Protein AF-A0A4U6CCU9-F1 (afdb_monomer_lite)

Secondary structure (DSSP, 8-state):
------HHHHHHHHHHHHHHH--S-EEEEEEEEPPPPTTS-TTS-----EEEEEEEEEEEEEEPPGGG--SSSS-TT-EEEEEEEEEEEEEETTEEEEEEEEE----TT-EEEETTEEEEEEEE--BSSSSS-SEEEEEEE-

Radius of gyration: 17.78 Å; chains: 1; bounding box: 52×46×43 Å

Foldseek 3Di:
DDPPDDLVVLLVVLQVVLQVPADAWKKKKAKDFDDDDPPDDPVDDDPGDIKIWIKTWSKDKDFDDPVVDPPPLDHRRWMKIKTGQKIWTQDIPNHGDDTDIDGDDPDQRMFMDGNNRTKDFSDWPFPPPDDDGSMTMTTIGD

pLDDT: mean 84.35, std 8.0, range [44.22, 91.88]

Structure (mmCIF, N/CA/C/O backbone):
data_AF-A0A4U6CCU9-F1
#
_entry.id   AF-A0A4U6CCU9-F1
#
loop_
_atom_site.group_PDB
_atom_site.id
_atom_site.type_symbol
_atom_site.label_atom_id
_atom_site.label_alt_id
_atom_site.label_comp_id
_atom_site.label_asym_id
_atom_site.label_entity_id
_atom_site.label_seq_id
_atom_site.pdbx_PDB_ins_code
_atom_site.Cartn_x
_atom_site.Cartn_y
_atom_site.Cartn_z
_atom_site.occupancy
_atom_site.B_iso_or_equiv
_atom_site.auth_seq_id
_atom_site.auth_comp_id
_atom_site.auth_asym_id
_atom_site.auth_atom_id
_atom_site.pdbx_PDB_model_num
ATOM 1 N N . MET A 1 1 ? -15.761 -32.676 2.530 1.00 44.22 1 MET A N 1
ATOM 2 C CA . MET A 1 1 ? -15.408 -31.578 1.607 1.00 44.22 1 MET A CA 1
ATOM 3 C C . MET A 1 1 ? -14.855 -30.479 2.495 1.00 44.22 1 MET A C 1
ATOM 5 O O . MET A 1 1 ? -15.595 -29.998 3.335 1.00 44.22 1 MET A O 1
ATOM 9 N N . SER A 1 2 ? -13.541 -30.257 2.498 1.00 49.91 2 SER A N 1
ATOM 10 C CA . SER A 1 2 ? -12.922 -29.291 3.416 1.00 49.91 2 SER A CA 1
ATOM 11 C C . SER A 1 2 ? -13.328 -27.878 2.989 1.00 49.91 2 SER A C 1
ATOM 13 O O . SER A 1 2 ? -13.037 -27.504 1.852 1.00 49.91 2 SER A O 1
ATOM 15 N N . ASP A 1 3 ? -14.006 -27.131 3.867 1.00 56.81 3 ASP A N 1
ATOM 16 C CA . ASP A 1 3 ? -14.262 -25.688 3.739 1.00 56.81 3 ASP A CA 1
ATOM 17 C C . ASP A 1 3 ? -12.928 -24.929 3.838 1.00 56.81 3 ASP A C 1
ATOM 19 O O . ASP A 1 3 ? -12.598 -24.278 4.831 1.00 56.81 3 ASP A O 1
ATOM 23 N N . ARG A 1 4 ? -12.091 -25.073 2.809 1.00 70.75 4 ARG A N 1
ATOM 24 C CA . ARG A 1 4 ? -10.832 -24.346 2.688 1.00 70.75 4 ARG A CA 1
ATOM 25 C C . ARG A 1 4 ? -11.160 -22.886 2.400 1.00 70.75 4 ARG A C 1
ATOM 27 O O . ARG A 1 4 ? -11.876 -22.585 1.450 1.00 70.75 4 ARG A O 1
ATOM 34 N N . PHE A 1 5 ? -10.605 -21.981 3.199 1.00 73.62 5 PHE A N 1
ATOM 35 C CA . PHE A 1 5 ? -10.747 -20.545 2.979 1.00 73.62 5 PHE A CA 1
ATOM 36 C C . PHE A 1 5 ? -10.225 -20.1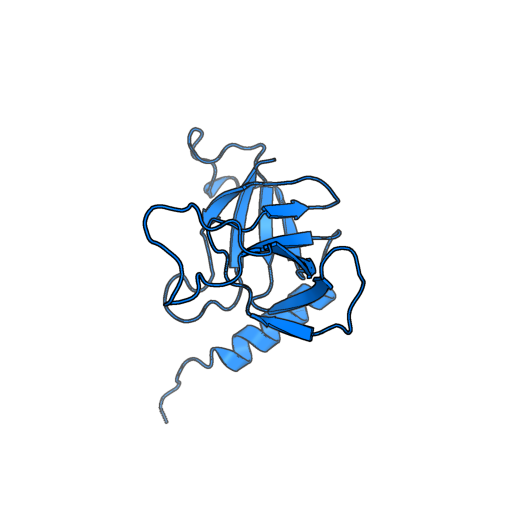61 1.583 1.00 73.62 5 PHE A C 1
ATOM 38 O O . PHE A 1 5 ? -9.044 -20.344 1.275 1.00 73.62 5 PHE A O 1
ATOM 45 N N . ASP A 1 6 ? -11.115 -19.650 0.730 1.00 85.19 6 ASP A N 1
ATOM 46 C CA . ASP A 1 6 ? -10.797 -19.236 -0.638 1.00 85.19 6 ASP A CA 1
ATOM 47 C C . ASP A 1 6 ? -10.314 -17.778 -0.654 1.00 85.19 6 ASP A C 1
ATOM 49 O O . ASP A 1 6 ? -11.086 -16.823 -0.788 1.00 85.19 6 ASP A O 1
ATOM 53 N N . TYR A 1 7 ? -9.000 -17.616 -0.500 1.00 84.00 7 TYR A N 1
ATOM 54 C CA . TYR A 1 7 ? -8.335 -16.314 -0.523 1.00 84.00 7 TYR A CA 1
ATOM 55 C C . TYR A 1 7 ? -8.555 -15.553 -1.836 1.00 84.00 7 TYR A C 1
ATOM 57 O O . TYR A 1 7 ? -8.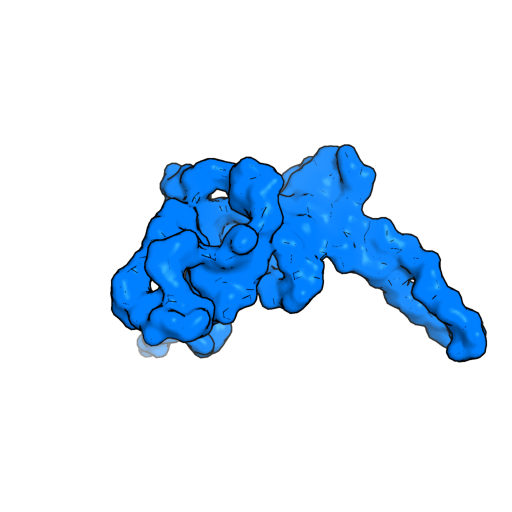723 -14.335 -1.803 1.00 84.00 7 TYR A O 1
ATOM 65 N N . ALA A 1 8 ? -8.599 -16.244 -2.977 1.00 84.56 8 ALA A N 1
ATOM 66 C CA . ALA A 1 8 ? -8.733 -15.604 -4.283 1.00 84.56 8 ALA A CA 1
ATOM 67 C C . ALA A 1 8 ? -10.123 -14.975 -4.446 1.00 84.56 8 ALA A C 1
ATOM 69 O O . ALA A 1 8 ? -10.254 -13.824 -4.876 1.00 84.56 8 ALA A O 1
ATOM 70 N N . ARG A 1 9 ? -11.173 -15.693 -4.027 1.00 86.81 9 ARG A N 1
ATOM 71 C CA . ARG A 1 9 ? -12.543 -15.165 -4.015 1.00 86.81 9 ARG A CA 1
ATOM 72 C C . ARG A 1 9 ? -12.695 -13.973 -3.070 1.00 86.81 9 ARG A C 1
ATOM 74 O O . ARG A 1 9 ? -13.384 -13.002 -3.405 1.00 86.81 9 ARG A O 1
ATOM 81 N N . MET A 1 10 ? -12.054 -14.031 -1.905 1.00 86.69 10 MET A N 1
ATOM 82 C CA . MET A 1 10 ? -12.081 -12.939 -0.929 1.00 86.69 10 MET A CA 1
ATOM 83 C C . MET A 1 10 ? -11.346 -11.702 -1.452 1.00 86.69 10 MET A C 1
ATOM 85 O O . MET A 1 10 ? -11.917 -10.612 -1.419 1.00 86.69 10 MET A O 1
ATOM 89 N N . GLN A 1 11 ? -10.150 -11.867 -2.028 1.00 87.12 11 GLN A N 1
ATOM 90 C CA . GLN A 1 11 ? -9.402 -10.789 -2.687 1.00 87.12 11 GLN A CA 1
ATOM 91 C C . GLN A 1 11 ? -10.223 -10.135 -3.800 1.00 87.12 11 GLN A C 1
ATOM 93 O O . GLN A 1 11 ? -10.380 -8.919 -3.813 1.00 87.12 11 GLN A O 1
ATOM 98 N N . ALA A 1 12 ? -10.823 -10.925 -4.696 1.00 87.06 12 ALA A N 1
ATOM 99 C CA . ALA A 1 12 ? -11.645 -10.390 -5.781 1.00 87.06 12 ALA A CA 1
ATOM 100 C C . ALA A 1 12 ? -12.839 -9.571 -5.261 1.00 87.06 12 ALA A C 1
ATOM 102 O O . ALA A 1 12 ? -13.182 -8.525 -5.816 1.00 87.06 12 ALA A O 1
ATOM 103 N N . THR A 1 13 ? -13.457 -10.021 -4.167 1.00 89.00 13 THR A N 1
ATOM 104 C CA . THR A 1 13 ? -14.567 -9.304 -3.533 1.00 89.00 13 THR A CA 1
ATOM 105 C C . THR A 1 13 ? -14.097 -8.000 -2.894 1.00 89.00 13 THR A C 1
ATOM 107 O O . THR A 1 13 ? -14.736 -6.968 -3.103 1.00 89.00 13 THR A O 1
ATOM 110 N N . ALA A 1 14 ? -12.980 -8.028 -2.164 1.00 86.94 14 ALA A N 1
ATOM 111 C CA . ALA A 1 14 ? -12.389 -6.848 -1.543 1.00 86.94 14 ALA A CA 1
ATOM 112 C C . ALA A 1 14 ? -11.972 -5.810 -2.593 1.00 86.94 14 ALA A C 1
ATOM 114 O O . ALA A 1 14 ? -12.399 -4.661 -2.502 1.00 86.94 14 ALA A O 1
ATOM 115 N N . THR A 1 15 ? -11.247 -6.219 -3.639 1.00 87.81 15 THR A N 1
ATOM 116 C CA . THR A 1 15 ? -10.875 -5.346 -4.761 1.00 87.81 15 THR A CA 1
ATOM 117 C C . THR A 1 15 ? -12.104 -4.728 -5.421 1.00 87.81 15 THR A C 1
ATOM 119 O O . THR A 1 15 ? -12.136 -3.524 -5.643 1.00 87.81 15 THR A O 1
ATOM 122 N N . ARG A 1 16 ? -13.162 -5.510 -5.680 1.00 89.38 16 ARG A N 1
ATOM 123 C CA . ARG A 1 16 ? -14.400 -4.986 -6.279 1.00 89.38 16 ARG A CA 1
ATOM 124 C C . ARG A 1 16 ? -15.079 -3.933 -5.398 1.00 89.38 16 ARG A C 1
ATOM 126 O O . ARG A 1 16 ? -15.616 -2.957 -5.916 1.00 89.38 16 ARG A O 1
ATOM 133 N N . LEU A 1 17 ? -15.115 -4.148 -4.083 1.00 90.31 17 LEU A N 1
ATOM 134 C CA . LEU A 1 17 ? -15.719 -3.197 -3.148 1.00 90.31 17 LEU A CA 1
ATOM 135 C C . LEU A 1 17 ? -14.879 -1.924 -3.030 1.00 90.31 17 LEU A C 1
ATOM 137 O O . LEU A 1 17 ? -15.432 -0.832 -3.121 1.00 90.31 17 LEU A O 1
ATOM 141 N N . LEU A 1 18 ? -13.562 -2.062 -2.885 1.00 88.69 18 LEU A N 1
ATOM 142 C CA . LEU A 1 18 ? -12.651 -0.926 -2.770 1.00 88.69 18 LEU A CA 1
ATOM 143 C C . LEU A 1 18 ? -12.603 -0.110 -4.062 1.00 88.69 18 LEU A C 1
ATOM 145 O O . LEU A 1 18 ? -12.693 1.106 -3.987 1.00 88.69 18 LEU A O 1
ATOM 149 N N . GLY A 1 19 ? -12.613 -0.746 -5.235 1.00 86.94 19 GLY A N 1
ATOM 150 C CA . GLY A 1 19 ? -12.711 -0.035 -6.512 1.00 86.94 19 GLY A CA 1
ATOM 151 C C . GLY A 1 19 ? -14.018 0.756 -6.672 1.00 86.94 19 GLY A C 1
ATOM 152 O O . GLY A 1 19 ? -14.017 1.839 -7.249 1.00 86.94 19 GLY A O 1
ATOM 153 N N . ARG A 1 20 ? -15.141 0.266 -6.120 1.00 88.56 20 ARG A N 1
ATOM 154 C CA . ARG A 1 20 ? -16.436 0.975 -6.164 1.00 88.56 20 ARG A CA 1
ATOM 155 C C . ARG A 1 20 ? -16.494 2.174 -5.217 1.00 88.56 20 ARG A C 1
ATOM 157 O O . ARG A 1 20 ? -17.165 3.153 -5.530 1.00 88.56 20 ARG A O 1
ATOM 164 N N . PHE A 1 21 ? -15.873 2.060 -4.047 1.00 86.94 21 PHE A N 1
ATOM 165 C CA . PHE A 1 21 ? -15.978 3.046 -2.969 1.00 86.94 21 PHE A CA 1
ATOM 166 C C . PHE A 1 21 ? -14.679 3.819 -2.728 1.00 86.94 21 PHE A C 1
ATOM 168 O O . PHE A 1 21 ? -14.543 4.432 -1.670 1.00 86.94 21 PHE A O 1
ATOM 175 N N . LYS A 1 22 ? -13.734 3.788 -3.677 1.00 87.75 22 LYS A N 1
ATOM 176 C CA . LYS A 1 22 ? -12.453 4.485 -3.553 1.00 87.75 22 LYS A CA 1
ATOM 177 C C . LYS A 1 22 ? -12.640 5.983 -3.356 1.00 87.75 22 LYS A C 1
ATOM 179 O O . LYS A 1 22 ? -13.588 6.578 -3.873 1.00 87.75 22 LYS A O 1
ATOM 184 N N . GLN A 1 23 ? -11.736 6.576 -2.588 1.00 86.81 23 GLN A N 1
ATOM 185 C CA . GLN A 1 23 ? -11.768 7.988 -2.225 1.00 86.81 23 GLN A CA 1
ATOM 186 C C . GLN A 1 23 ? -10.428 8.630 -2.549 1.00 86.81 23 GLN A C 1
ATOM 188 O O . GLN A 1 23 ? -9.382 8.072 -2.218 1.00 86.81 23 GLN A O 1
ATOM 193 N N . GLY A 1 24 ? -10.482 9.809 -3.169 1.00 82.88 24 GLY A N 1
ATOM 194 C CA . GLY A 1 24 ? -9.285 10.521 -3.599 1.00 82.88 24 GLY A CA 1
ATOM 195 C C . GLY A 1 24 ? -8.464 9.729 -4.617 1.00 82.88 24 GLY A C 1
ATOM 196 O O . GLY A 1 24 ? -8.950 8.787 -5.255 1.00 82.88 24 GLY A O 1
ATOM 197 N N . ARG A 1 25 ? -7.207 10.133 -4.773 1.00 86.94 25 ARG A N 1
ATOM 198 C CA . ARG A 1 25 ? -6.208 9.454 -5.592 1.00 86.94 25 ARG A CA 1
ATOM 199 C C . ARG A 1 25 ? -5.079 8.979 -4.688 1.00 86.94 25 ARG A C 1
ATOM 201 O O . ARG A 1 25 ? -4.333 9.793 -4.151 1.00 86.94 25 ARG A O 1
ATOM 208 N N . VAL A 1 26 ? -4.942 7.663 -4.552 1.00 89.44 26 VAL A N 1
ATOM 209 C CA . VAL A 1 26 ? -3.818 7.048 -3.839 1.00 89.44 26 VAL A CA 1
ATOM 210 C C . VAL A 1 26 ? -2.875 6.432 -4.859 1.00 89.44 26 VAL A C 1
ATOM 212 O O . VAL A 1 26 ? -3.293 5.613 -5.682 1.00 89.44 26 VAL A O 1
ATOM 215 N N . THR A 1 27 ? -1.612 6.843 -4.825 1.00 90.12 27 THR A N 1
ATOM 216 C CA . THR A 1 27 ? -0.570 6.311 -5.702 1.00 90.12 27 THR A CA 1
ATOM 217 C C . THR A 1 27 ? 0.594 5.743 -4.909 1.00 90.12 27 THR A C 1
ATOM 219 O O . THR A 1 27 ? 0.869 6.139 -3.778 1.00 90.12 27 THR A O 1
ATOM 222 N N . VAL A 1 28 ? 1.270 4.779 -5.520 1.00 88.69 28 VAL A N 1
ATOM 223 C CA . VAL A 1 28 ? 2.494 4.163 -5.017 1.00 88.69 28 VAL A CA 1
ATOM 224 C C . VAL A 1 28 ? 3.580 4.479 -6.029 1.00 88.69 28 VAL A C 1
ATOM 226 O O . VAL A 1 28 ? 3.428 4.159 -7.208 1.00 88.69 28 VAL A O 1
ATOM 229 N N . ILE A 1 29 ? 4.649 5.126 -5.582 1.00 87.62 29 ILE A N 1
ATOM 230 C CA . ILE A 1 29 ? 5.821 5.408 -6.407 1.00 87.62 29 ILE A CA 1
ATOM 231 C C . ILE A 1 29 ? 6.904 4.419 -6.000 1.00 87.62 29 ILE A C 1
ATOM 233 O O . ILE A 1 29 ? 7.317 4.398 -4.838 1.00 87.62 29 ILE A O 1
ATOM 237 N N . ARG A 1 30 ? 7.346 3.608 -6.960 1.00 85.94 30 ARG A N 1
ATOM 238 C CA . ARG A 1 30 ? 8.396 2.609 -6.775 1.00 85.94 30 ARG A CA 1
ATOM 239 C C . ARG A 1 30 ? 9.553 2.901 -7.710 1.00 85.94 30 ARG A C 1
ATOM 241 O O . ARG A 1 30 ? 9.379 2.879 -8.927 1.00 85.94 30 ARG A O 1
ATOM 248 N N . THR A 1 31 ? 10.737 3.086 -7.146 1.00 83.94 31 THR A N 1
ATOM 249 C CA . THR A 1 31 ? 11.975 3.197 -7.918 1.00 83.94 31 THR A CA 1
ATOM 250 C C . THR A 1 31 ? 12.719 1.868 -7.861 1.00 83.94 31 THR A C 1
ATOM 252 O O . THR A 1 31 ? 13.055 1.386 -6.781 1.00 83.94 31 THR A O 1
ATOM 255 N N . THR A 1 32 ? 12.966 1.257 -9.017 1.00 81.62 32 THR A N 1
ATOM 256 C CA . THR A 1 32 ? 13.747 0.019 -9.147 1.00 81.62 32 THR A CA 1
ATOM 257 C C . THR A 1 32 ? 15.042 0.306 -9.886 1.00 81.62 32 THR A C 1
ATOM 259 O O . THR A 1 32 ? 15.007 0.926 -10.944 1.00 81.62 32 THR A O 1
ATOM 262 N N . GLN A 1 33 ? 16.171 -0.158 -9.356 1.00 81.81 33 GLN A N 1
ATOM 263 C CA . GLN A 1 33 ? 17.458 -0.096 -10.048 1.00 81.81 33 GLN A CA 1
ATOM 264 C C . GLN A 1 33 ? 17.700 -1.393 -10.824 1.00 81.81 33 GLN A C 1
ATOM 266 O O . GLN A 1 33 ? 17.372 -2.475 -10.332 1.00 81.81 33 GLN A O 1
ATOM 271 N N . ALA A 1 34 ? 18.289 -1.289 -12.014 1.00 80.00 34 ALA A N 1
ATOM 272 C CA . ALA A 1 34 ? 18.744 -2.446 -12.772 1.00 80.00 34 ALA A CA 1
ATOM 273 C C . ALA A 1 34 ? 19.735 -3.294 -11.955 1.00 80.00 34 ALA A C 1
ATOM 275 O O . ALA A 1 34 ? 20.609 -2.761 -11.260 1.00 80.00 34 ALA A O 1
ATOM 276 N N . GLU A 1 35 ? 19.605 -4.619 -12.058 1.00 79.44 35 GLU A N 1
ATOM 277 C CA . GLU A 1 35 ? 20.508 -5.557 -11.394 1.00 79.44 35 GLU A CA 1
ATOM 278 C C . GLU A 1 35 ? 21.948 -5.333 -11.866 1.00 79.44 35 GLU A C 1
ATOM 280 O O . GLU A 1 35 ? 22.201 -5.062 -13.042 1.00 79.44 35 GLU A O 1
ATOM 285 N N . LYS A 1 36 ? 22.897 -5.405 -10.927 1.00 81.25 36 LYS A N 1
ATOM 286 C CA . LYS A 1 36 ? 24.314 -5.242 -11.244 1.00 81.25 36 LYS A CA 1
ATOM 287 C C . LYS A 1 36 ? 24.759 -6.417 -12.124 1.00 81.25 36 LYS A C 1
ATOM 289 O O . LYS A 1 36 ? 24.626 -7.552 -11.670 1.00 81.25 36 LYS A O 1
ATOM 294 N N . PRO A 1 37 ? 25.342 -6.171 -13.309 1.00 85.75 37 PRO A N 1
ATOM 295 C CA . PRO A 1 37 ? 25.899 -7.237 -14.131 1.00 85.75 37 PRO A CA 1
ATOM 296 C C . PRO A 1 37 ? 26.954 -8.058 -13.375 1.00 85.75 37 PRO A C 1
ATOM 298 O O . PRO A 1 37 ? 27.739 -7.511 -12.592 1.00 85.75 37 PRO A O 1
ATOM 301 N N . ASP A 1 38 ? 26.996 -9.366 -13.631 1.00 83.94 38 ASP A N 1
ATOM 302 C CA . ASP A 1 38 ? 27.944 -10.288 -12.985 1.00 83.94 38 ASP A CA 1
ATOM 303 C C . ASP A 1 38 ? 29.412 -9.961 -13.311 1.00 83.94 38 ASP A C 1
ATOM 305 O O . ASP A 1 38 ? 30.309 -10.231 -12.511 1.00 83.94 38 ASP A O 1
ATOM 309 N N . ASP A 1 39 ? 29.665 -9.358 -14.473 1.00 86.94 39 ASP A N 1
ATOM 310 C CA . ASP A 1 39 ? 30.985 -8.949 -14.956 1.00 86.94 39 ASP A CA 1
ATOM 311 C C . ASP A 1 39 ? 31.415 -7.551 -14.472 1.00 86.94 39 ASP A C 1
ATOM 313 O O . ASP A 1 39 ? 32.527 -7.106 -14.774 1.00 86.94 39 ASP A O 1
ATOM 317 N N . TRP A 1 40 ? 30.578 -6.860 -13.686 1.00 83.75 40 TRP A N 1
ATOM 318 C CA . TRP A 1 40 ? 30.874 -5.506 -13.224 1.00 83.75 40 TRP A CA 1
ATOM 319 C C . TRP A 1 40 ? 31.981 -5.483 -12.151 1.00 83.75 40 TRP A C 1
ATOM 321 O O . TRP A 1 40 ? 31.895 -6.215 -11.154 1.00 83.75 40 TRP A O 1
ATOM 331 N N . PRO A 1 41 ? 33.004 -4.612 -12.276 1.00 84.88 41 PRO A N 1
ATOM 332 C CA . PRO A 1 41 ? 34.107 -4.556 -11.321 1.00 84.88 41 PRO A CA 1
ATOM 333 C C . PRO A 1 41 ? 33.648 -4.252 -9.888 1.00 84.88 41 PRO A C 1
ATOM 335 O O . PRO A 1 41 ? 32.901 -3.310 -9.641 1.00 84.88 41 PRO A O 1
ATOM 338 N N . THR A 1 42 ? 34.150 -5.005 -8.905 1.00 80.75 42 THR A N 1
ATOM 339 C CA . THR A 1 42 ? 33.743 -4.873 -7.489 1.00 80.75 42 THR A CA 1
ATOM 340 C C . THR A 1 42 ? 34.192 -3.576 -6.818 1.00 80.75 42 THR A C 1
ATOM 342 O O . THR A 1 42 ? 33.614 -3.181 -5.809 1.00 80.75 42 THR A O 1
ATOM 345 N N . TRP A 1 43 ? 35.221 -2.921 -7.355 1.00 83.44 43 TRP A N 1
ATOM 346 C CA . TRP A 1 43 ? 35.748 -1.652 -6.849 1.00 83.44 43 TRP A CA 1
ATOM 347 C C . TRP A 1 43 ? 34.985 -0.432 -7.380 1.00 83.44 43 TRP A C 1
ATOM 349 O O . TRP A 1 43 ? 35.173 0.669 -6.864 1.00 83.44 43 TRP A O 1
ATOM 359 N N . GLN A 1 44 ? 34.142 -0.611 -8.400 1.00 84.25 44 GLN A N 1
ATOM 360 C CA . GLN A 1 44 ? 33.387 0.466 -9.025 1.00 84.25 44 GLN A CA 1
ATOM 361 C C . GLN A 1 44 ? 31.940 0.461 -8.505 1.00 84.25 44 GLN A C 1
ATOM 363 O O . GLN A 1 44 ? 31.268 -0.569 -8.610 1.00 84.25 44 GLN A O 1
ATOM 368 N N . PRO A 1 45 ? 31.426 1.588 -7.971 1.00 82.06 45 PRO A N 1
ATOM 369 C CA . PRO A 1 45 ? 30.011 1.713 -7.637 1.00 82.06 45 PRO A CA 1
ATOM 370 C C . PRO A 1 45 ? 29.132 1.412 -8.857 1.00 82.06 45 PRO A C 1
ATOM 372 O O . PRO A 1 45 ? 29.454 1.816 -9.976 1.00 82.06 45 PRO A O 1
ATOM 375 N N . TRP A 1 46 ? 28.032 0.688 -8.651 1.00 80.25 46 TRP A N 1
ATOM 376 C CA . TRP A 1 46 ? 27.049 0.446 -9.704 1.00 80.25 46 TRP A CA 1
ATOM 377 C C . TRP A 1 46 ? 25.997 1.553 -9.693 1.00 80.25 46 TRP A C 1
ATOM 379 O O . TRP A 1 46 ? 25.155 1.623 -8.799 1.00 80.25 46 TRP A O 1
ATOM 389 N N . GLU A 1 47 ? 26.046 2.406 -10.709 1.00 76.81 47 GLU A N 1
ATOM 390 C CA . GLU A 1 47 ? 25.054 3.449 -10.979 1.00 76.81 47 GLU A CA 1
ATOM 391 C C . GLU A 1 47 ? 24.106 2.979 -12.088 1.00 76.81 47 GLU A C 1
ATOM 393 O O . GLU A 1 47 ? 23.922 3.647 -13.102 1.00 76.81 47 GLU A O 1
ATOM 398 N N . GLY A 1 48 ? 23.556 1.771 -11.931 1.00 75.56 48 GLY A N 1
ATOM 399 C CA . GLY A 1 48 ? 22.601 1.220 -12.886 1.00 75.56 48 GLY A CA 1
ATOM 400 C C . GLY A 1 48 ? 21.404 2.135 -13.102 1.00 75.56 48 GLY A C 1
ATOM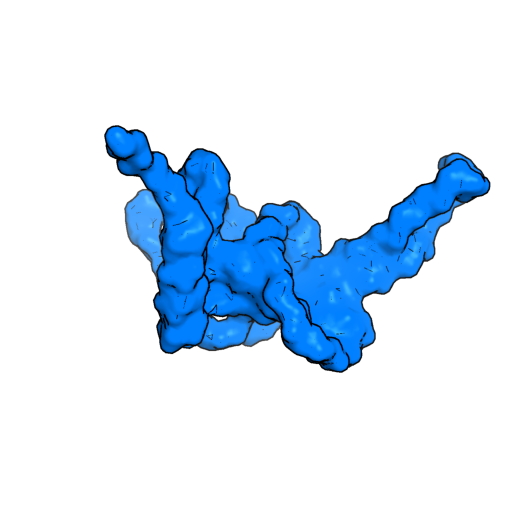 401 O O . GLY A 1 48 ? 21.034 2.906 -12.212 1.00 75.56 48 GLY A O 1
ATOM 402 N N . GLU A 1 49 ? 20.789 2.010 -14.275 1.00 80.94 49 GLU A N 1
ATOM 403 C CA . GLU A 1 49 ? 19.581 2.747 -14.628 1.00 80.94 49 GLU A CA 1
ATOM 404 C C . GLU A 1 49 ? 18.490 2.521 -13.574 1.00 80.94 49 GLU A C 1
ATOM 406 O O . GLU A 1 49 ? 18.287 1.405 -13.082 1.00 80.94 49 GLU A O 1
ATOM 411 N N . THR A 1 50 ? 17.824 3.609 -13.193 1.00 84.44 50 THR A N 1
ATOM 412 C CA . THR A 1 50 ? 16.713 3.575 -12.244 1.00 84.44 50 THR A CA 1
ATOM 413 C C . THR A 1 50 ? 15.427 3.844 -12.998 1.00 84.44 50 THR A C 1
ATOM 415 O O . THR A 1 50 ? 15.312 4.848 -13.691 1.00 84.44 50 THR A O 1
ATOM 418 N N . THR A 1 51 ? 14.468 2.941 -12.845 1.00 84.81 51 THR A N 1
ATOM 419 C CA . THR A 1 51 ? 13.131 3.056 -13.419 1.00 84.81 51 THR A CA 1
ATOM 420 C C . THR A 1 51 ? 12.159 3.437 -12.317 1.00 84.81 51 THR A C 1
ATOM 422 O O . THR A 1 51 ? 12.088 2.776 -11.277 1.00 84.81 51 THR A O 1
ATOM 425 N N . THR A 1 52 ? 11.393 4.497 -12.542 1.00 87.94 52 THR A N 1
ATOM 426 C CA . THR A 1 52 ? 10.354 4.979 -11.633 1.00 87.94 52 THR A CA 1
ATOM 427 C C . THR A 1 52 ? 8.988 4.553 -12.147 1.00 87.94 52 THR A C 1
ATOM 429 O O . THR A 1 52 ? 8.518 5.020 -13.179 1.00 87.94 52 THR A O 1
ATOM 432 N N . ASN A 1 53 ? 8.327 3.678 -11.399 1.00 88.94 53 ASN A N 1
ATOM 433 C CA . ASN A 1 53 ? 6.996 3.177 -11.704 1.00 88.94 53 ASN A CA 1
ATOM 434 C C . ASN A 1 53 ? 5.965 3.842 -10.790 1.00 88.94 53 ASN A C 1
ATOM 436 O O . ASN A 1 53 ? 6.130 3.851 -9.566 1.00 88.94 53 ASN A O 1
ATOM 440 N N . VAL A 1 54 ? 4.877 4.347 -11.371 1.00 89.50 54 VAL A N 1
ATOM 441 C CA . VAL A 1 54 ? 3.734 4.872 -10.615 1.00 89.50 54 VAL A CA 1
ATOM 442 C C . VAL A 1 54 ? 2.557 3.925 -10.763 1.00 89.50 54 VAL A C 1
ATOM 444 O O . VAL A 1 54 ? 2.091 3.634 -11.870 1.00 89.50 54 VAL A O 1
ATOM 447 N N . TYR A 1 55 ? 2.043 3.479 -9.623 1.00 90.62 55 TYR A N 1
ATOM 448 C CA . TYR A 1 55 ? 0.867 2.629 -9.538 1.00 90.62 55 TYR A CA 1
ATOM 449 C C . TYR A 1 55 ? -0.296 3.390 -8.908 1.00 90.62 55 TYR A C 1
ATOM 451 O O . TYR A 1 55 ? -0.126 4.080 -7.905 1.00 90.62 55 TYR A O 1
ATOM 459 N N . GLU A 1 56 ? -1.491 3.241 -9.468 1.00 90.75 56 GLU A N 1
ATOM 460 C CA . GLU A 1 56 ? -2.736 3.662 -8.835 1.00 90.75 56 GLU A CA 1
ATOM 461 C C . GLU A 1 56 ? -3.262 2.542 -7.936 1.00 90.75 56 GLU A C 1
ATOM 463 O O . GLU A 1 56 ? -3.293 1.367 -8.320 1.00 90.75 56 GLU A O 1
ATOM 468 N N . LEU A 1 57 ? -3.684 2.914 -6.732 1.00 90.88 57 LEU A N 1
ATOM 469 C CA . LEU A 1 57 ? -4.193 1.994 -5.732 1.00 90.88 57 LEU A CA 1
ATOM 470 C C . LEU A 1 57 ? -5.635 2.352 -5.376 1.00 90.88 57 LEU A C 1
ATOM 472 O O . LEU A 1 57 ? -5.929 3.463 -4.937 1.00 90.88 57 LEU A O 1
ATOM 476 N N . ASP A 1 58 ? -6.539 1.383 -5.511 1.00 91.38 58 ASP A N 1
ATOM 477 C CA . ASP A 1 58 ? -7.912 1.548 -5.044 1.00 91.38 58 ASP A CA 1
ATOM 478 C C . ASP A 1 58 ? -7.932 1.500 -3.514 1.00 91.38 58 ASP A C 1
ATOM 480 O O . ASP A 1 58 ? -7.708 0.448 -2.897 1.00 91.38 58 ASP A O 1
ATOM 484 N N . ALA A 1 59 ? -8.194 2.652 -2.901 1.00 90.44 59 ALA A N 1
ATOM 485 C CA . ALA A 1 59 ? -8.121 2.808 -1.462 1.00 90.44 59 ALA A CA 1
ATOM 486 C C . ALA A 1 59 ? -9.169 3.773 -0.902 1.00 90.44 59 ALA A C 1
ATOM 488 O O . ALA A 1 59 ? -9.756 4.597 -1.605 1.00 90.44 59 ALA A O 1
ATOM 489 N N . VAL A 1 60 ? -9.389 3.647 0.402 1.00 91.88 60 VAL A N 1
ATOM 490 C CA . VAL A 1 60 ? -10.217 4.534 1.216 1.00 91.88 60 VAL A CA 1
ATOM 491 C C . VAL A 1 60 ? -9.370 5.038 2.374 1.00 91.88 60 VAL A C 1
ATOM 493 O O . VAL A 1 60 ? -8.655 4.256 3.006 1.00 91.88 60 VAL A O 1
ATOM 496 N N . VAL A 1 61 ? -9.477 6.332 2.661 1.00 91.00 61 VAL A N 1
ATOM 497 C CA . VAL A 1 61 ? -8.727 7.007 3.723 1.00 91.00 61 VAL A CA 1
ATOM 498 C C . VAL A 1 61 ? -9.709 7.579 4.734 1.00 91.00 61 VAL A C 1
ATOM 500 O O . VAL A 1 61 ? -10.727 8.161 4.372 1.00 91.00 61 VAL A O 1
ATOM 503 N N . LYS A 1 62 ? -9.413 7.420 6.020 1.00 91.06 62 LYS A N 1
ATOM 504 C CA . LYS A 1 62 ? -10.179 8.030 7.115 1.00 91.06 62 LYS A CA 1
ATOM 505 C C . LYS A 1 62 ? -9.250 8.411 8.266 1.00 91.06 62 LYS A C 1
ATOM 507 O O . LYS A 1 62 ? -8.09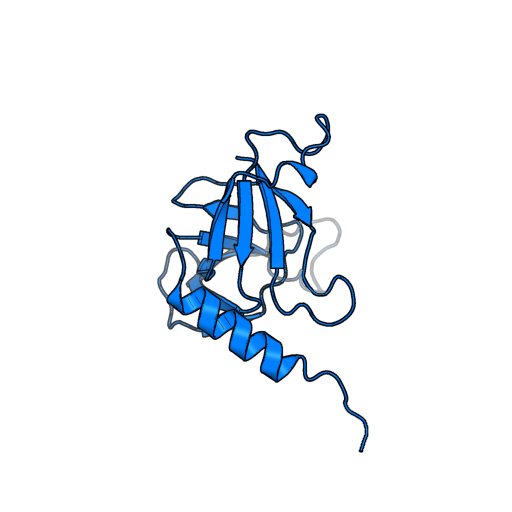7 7.997 8.285 1.00 91.06 62 LYS A O 1
ATOM 512 N N . GLY A 1 63 ? -9.758 9.146 9.253 1.00 88.62 63 GLY A N 1
ATOM 513 C CA . GLY A 1 63 ? -9.032 9.362 10.509 1.00 88.62 63 GLY A CA 1
ATOM 514 C C . GLY A 1 63 ? -8.761 8.046 11.244 1.00 88.62 63 GLY A C 1
ATOM 515 O O . GLY A 1 63 ? -9.565 7.105 11.165 1.00 88.62 63 GLY A O 1
ATOM 516 N N . VAL A 1 64 ? -7.628 7.971 11.945 1.00 89.50 64 VAL A N 1
ATOM 517 C CA . VAL A 1 64 ? -7.251 6.772 12.694 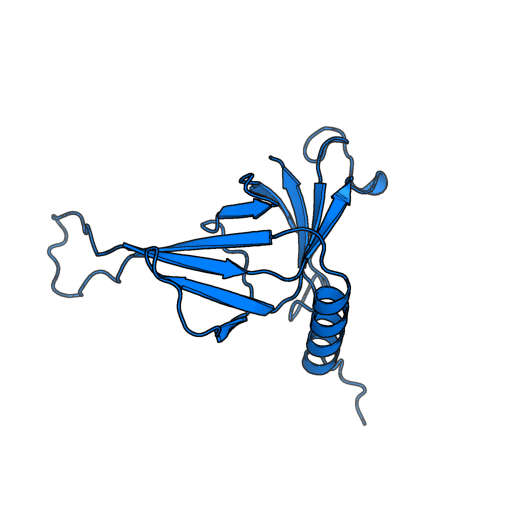1.00 89.50 64 VAL A CA 1
ATOM 518 C C . VAL A 1 64 ? -8.310 6.393 13.732 1.00 89.50 64 VAL A C 1
ATOM 520 O O . VAL A 1 64 ? -8.917 7.230 14.402 1.00 89.50 64 VAL A O 1
ATOM 523 N N . SER A 1 65 ? -8.568 5.092 13.858 1.00 86.69 65 SER A N 1
ATOM 524 C CA . SER A 1 65 ? -9.519 4.589 14.850 1.00 86.69 65 SER A CA 1
ATOM 525 C C . SER A 1 65 ? -8.997 4.862 16.269 1.00 86.69 65 SER A C 1
ATOM 527 O O . SER A 1 65 ? -7.884 4.453 16.579 1.00 86.69 65 SER A O 1
ATOM 529 N N . ALA A 1 66 ? -9.814 5.432 17.164 1.00 85.38 66 ALA A N 1
ATOM 530 C CA . ALA A 1 66 ? -9.401 5.787 18.536 1.00 85.38 66 ALA A CA 1
ATOM 531 C C . ALA A 1 66 ? -8.750 4.631 19.323 1.00 85.38 66 ALA A C 1
ATOM 533 O O . ALA A 1 66 ? -7.842 4.847 20.110 1.00 85.38 66 ALA A O 1
ATOM 534 N N . LYS A 1 67 ? -9.161 3.385 19.061 1.00 88.50 67 LYS A N 1
ATOM 535 C CA . LYS A 1 67 ? -8.579 2.175 19.671 1.00 88.50 67 LYS A CA 1
ATOM 536 C C . LYS A 1 67 ? -7.122 1.885 19.278 1.00 88.50 67 LYS A C 1
ATOM 538 O O . LYS A 1 67 ? -6.493 1.039 19.899 1.00 88.50 67 LYS A O 1
ATOM 543 N N . LEU A 1 68 ? -6.654 2.463 18.173 1.00 85.44 68 LEU A N 1
ATOM 544 C CA . LEU A 1 68 ? -5.290 2.301 17.672 1.00 85.44 68 LEU A CA 1
ATOM 545 C C . LEU A 1 68 ? -4.375 3.418 18.171 1.00 85.44 68 LEU A C 1
ATOM 547 O O . LEU A 1 68 ? -3.168 3.273 18.041 1.00 85.44 68 LEU A O 1
ATOM 551 N N . VAL A 1 69 ? -4.944 4.499 18.713 1.00 85.62 69 VAL A N 1
ATOM 552 C CA . VAL A 1 69 ? -4.194 5.624 19.266 1.00 85.62 69 VAL A CA 1
ATOM 553 C C . VAL A 1 69 ? -3.632 5.193 20.612 1.00 85.62 69 VAL A C 1
ATOM 555 O O . VAL A 1 69 ? -4.380 4.977 21.564 1.00 85.62 69 VAL A O 1
ATOM 558 N N . ASP A 1 70 ? -2.315 5.045 20.669 1.00 78.75 70 ASP A N 1
ATOM 559 C CA . ASP A 1 70 ? -1.572 4.732 21.892 1.00 78.75 70 ASP A CA 1
ATOM 560 C C . ASP A 1 70 ? -0.898 5.976 22.495 1.00 78.75 70 ASP A C 1
ATOM 562 O O . ASP A 1 70 ? -0.479 5.943 23.649 1.00 78.75 70 ASP A O 1
ATOM 566 N N . GLY A 1 71 ? -0.873 7.090 21.753 1.00 73.12 71 GLY A N 1
ATOM 567 C CA . GLY A 1 71 ? -0.316 8.366 22.201 1.00 73.12 71 GLY A CA 1
ATOM 568 C C . GLY A 1 71 ? 1.199 8.485 22.031 1.00 73.12 71 GLY A C 1
ATOM 569 O O . GLY A 1 71 ? 1.742 9.526 22.391 1.00 73.12 71 GLY A O 1
ATOM 570 N N . ASP A 1 72 ? 1.855 7.467 21.468 1.00 81.06 72 ASP A N 1
ATOM 571 C CA . ASP A 1 72 ? 3.301 7.445 21.222 1.00 81.06 72 ASP A CA 1
ATOM 572 C C . ASP A 1 72 ? 3.588 7.132 19.746 1.00 81.06 72 ASP A C 1
ATOM 574 O O . ASP A 1 72 ? 3.903 8.025 18.955 1.00 81.06 72 ASP A O 1
ATOM 578 N N . ALA A 1 73 ? 3.371 5.882 19.326 1.00 80.25 73 ALA A N 1
ATOM 579 C CA . ALA A 1 73 ? 3.603 5.462 17.949 1.00 80.25 73 ALA A CA 1
ATOM 580 C C . ALA A 1 73 ? 2.483 5.939 17.013 1.00 80.25 73 ALA A C 1
ATOM 582 O O . ALA A 1 73 ? 2.757 6.447 15.923 1.00 80.25 73 ALA A O 1
ATOM 583 N N . VAL A 1 74 ? 1.227 5.808 17.444 1.00 83.62 74 VAL A N 1
ATOM 584 C CA . VAL A 1 74 ? 0.037 6.214 16.691 1.00 83.62 74 VAL A CA 1
ATOM 585 C C . VAL A 1 74 ? -0.669 7.345 17.429 1.00 83.62 74 VAL A C 1
ATOM 587 O O . VAL A 1 74 ? -1.130 7.190 18.564 1.00 83.62 74 VAL A O 1
ATOM 590 N N . VAL A 1 75 ? -0.804 8.483 16.754 1.00 86.25 75 VAL A N 1
ATOM 591 C CA . VAL A 1 75 ? -1.401 9.705 17.301 1.00 86.25 75 VAL A CA 1
ATOM 592 C C . VAL A 1 75 ? -2.736 10.014 16.630 1.00 86.25 75 VAL A C 1
ATOM 594 O O . VAL A 1 75 ? -3.013 9.574 15.520 1.00 86.25 75 VAL A O 1
ATOM 597 N N . ALA A 1 76 ? -3.581 10.811 17.288 1.00 83.94 76 ALA A N 1
ATOM 598 C CA . ALA A 1 76 ? -4.936 11.106 16.809 1.00 83.94 76 ALA A CA 1
ATOM 599 C C . ALA A 1 76 ? -4.996 11.832 15.448 1.00 83.94 76 ALA A C 1
ATOM 601 O O . ALA A 1 76 ? -6.042 11.824 14.802 1.00 83.94 76 ALA A O 1
ATOM 602 N N . THR A 1 77 ? -3.900 12.464 15.018 1.00 87.38 77 THR A N 1
ATOM 603 C CA . THR A 1 77 ? -3.791 13.130 13.710 1.00 87.38 77 THR A CA 1
ATOM 604 C C . THR A 1 77 ? -3.426 12.179 12.573 1.00 87.38 77 THR A C 1
ATOM 606 O O . THR A 1 77 ? -3.435 12.601 11.418 1.00 87.38 77 THR A O 1
ATOM 609 N N . ASP A 1 78 ? -3.098 10.921 12.875 1.00 88.75 78 ASP A N 1
ATOM 610 C CA . ASP A 1 78 ? -2.764 9.933 11.855 1.00 88.75 78 ASP A CA 1
ATOM 611 C C . ASP A 1 78 ? -3.995 9.521 11.044 1.00 88.75 78 ASP A C 1
ATOM 613 O O . ASP A 1 78 ? -5.152 9.623 11.475 1.00 88.75 78 ASP A O 1
ATOM 617 N N . LEU A 1 79 ? -3.727 9.010 9.847 1.00 90.56 79 LEU A N 1
ATOM 618 C CA . LEU A 1 79 ? -4.746 8.514 8.939 1.00 90.56 79 LEU A CA 1
ATOM 619 C C . LEU A 1 79 ? -4.706 6.992 8.892 1.00 90.56 79 LEU A C 1
ATOM 621 O O . LEU A 1 79 ? -3.672 6.353 9.063 1.00 90.56 79 LEU A O 1
ATOM 625 N N . GLU A 1 80 ? -5.859 6.400 8.633 1.00 91.31 80 GLU A N 1
ATOM 626 C CA . GLU A 1 80 ? -6.002 4.981 8.375 1.00 91.31 80 GLU A CA 1
ATOM 627 C C . GLU A 1 80 ? -6.363 4.779 6.906 1.00 91.31 80 GLU A C 1
ATOM 629 O O . GLU A 1 80 ? -7.410 5.234 6.434 1.00 91.31 80 GLU A O 1
ATOM 634 N N . LEU A 1 81 ? -5.491 4.071 6.200 1.00 91.06 81 LEU A N 1
ATOM 635 C CA . LEU A 1 81 ? -5.666 3.666 4.816 1.00 91.06 81 LEU A CA 1
ATOM 636 C C . LEU A 1 81 ? -6.173 2.228 4.782 1.00 91.06 81 LEU A C 1
ATOM 638 O O . LEU A 1 81 ? -5.615 1.356 5.444 1.00 91.06 81 LEU A O 1
ATOM 642 N N . THR A 1 82 ? -7.205 1.958 3.989 1.00 91.31 82 THR A N 1
ATOM 643 C CA . THR A 1 82 ? -7.576 0.592 3.598 1.00 91.31 82 THR A CA 1
ATOM 644 C C . THR A 1 82 ? -7.523 0.482 2.084 1.00 91.31 82 THR A C 1
ATOM 646 O O . THR A 1 82 ? -8.238 1.207 1.394 1.00 91.31 82 THR A O 1
ATOM 649 N N . CYS A 1 83 ? -6.693 -0.418 1.570 1.00 90.56 83 CYS A N 1
ATOM 650 C CA . CYS A 1 83 ? -6.434 -0.566 0.146 1.00 90.56 83 CYS A CA 1
ATOM 651 C C . CYS A 1 83 ? -6.535 -2.015 -0.341 1.00 90.56 83 CYS A C 1
ATOM 653 O O . CYS A 1 83 ? -6.475 -2.989 0.415 1.00 90.56 83 CYS A O 1
ATOM 655 N N . SER A 1 84 ? -6.774 -2.134 -1.645 1.00 89.00 84 SER A N 1
ATOM 656 C CA . SER A 1 84 ? -6.904 -3.409 -2.345 1.00 89.00 84 SER A CA 1
ATOM 657 C C . SER A 1 84 ? -5.558 -4.131 -2.412 1.00 89.00 84 SER A C 1
ATOM 659 O O . SER A 1 84 ? -4.509 -3.504 -2.504 1.00 89.00 84 SER A O 1
ATOM 661 N N . HIS A 1 85 ? -5.579 -5.466 -2.456 1.00 87.75 85 HIS A N 1
ATOM 662 C CA . HIS A 1 85 ? -4.384 -6.257 -2.775 1.00 87.75 85 HIS A CA 1
ATOM 663 C C . HIS A 1 85 ? -3.899 -6.057 -4.226 1.00 87.75 85 HIS A C 1
ATOM 665 O O . HIS A 1 85 ? -2.821 -6.508 -4.587 1.00 87.75 85 HIS A O 1
ATOM 671 N N . LYS A 1 86 ? -4.683 -5.396 -5.081 1.00 86.62 86 LYS A N 1
ATOM 672 C CA . LYS A 1 86 ? -4.314 -5.088 -6.467 1.00 86.62 86 LYS A CA 1
ATOM 673 C C . LYS A 1 86 ? -4.095 -3.593 -6.649 1.00 86.62 86 LYS A C 1
ATOM 675 O O . LYS A 1 86 ? -4.928 -2.803 -6.206 1.00 86.62 86 LYS A O 1
ATOM 680 N N . MET A 1 87 ? -3.034 -3.258 -7.370 1.00 88.56 87 MET A N 1
ATOM 681 C CA . MET A 1 87 ? -2.726 -1.929 -7.891 1.00 88.56 87 MET A CA 1
ATOM 682 C C . MET A 1 87 ? -2.650 -1.970 -9.419 1.00 88.56 87 MET A C 1
ATOM 684 O O . MET A 1 87 ? -2.564 -3.046 -10.012 1.00 88.56 87 MET A O 1
ATOM 688 N N . VAL A 1 88 ? -2.699 -0.813 -10.067 1.00 88.19 88 VAL A N 1
ATOM 689 C CA . VAL A 1 88 ? -2.651 -0.691 -11.528 1.00 88.19 88 VAL A CA 1
ATOM 690 C C . VAL A 1 88 ? -1.458 0.169 -11.908 1.00 88.19 88 VAL A C 1
ATOM 692 O O . VAL A 1 88 ? -1.379 1.315 -11.482 1.00 88.19 88 VAL A O 1
ATOM 695 N N . LEU A 1 89 ? -0.534 -0.366 -12.705 1.00 88.62 89 LEU A N 1
ATOM 696 C CA . LEU A 1 89 ? 0.562 0.422 -13.268 1.00 88.62 89 LEU A CA 1
ATOM 697 C C . LEU A 1 89 ? -0.014 1.438 -14.254 1.00 88.62 89 LEU A C 1
ATOM 699 O O . LEU A 1 89 ? -0.735 1.045 -15.170 1.00 88.62 89 LEU A O 1
ATOM 703 N N . VAL A 1 90 ? 0.302 2.717 -14.066 1.00 90.19 90 VAL A N 1
ATOM 704 C CA . VAL A 1 90 ? -0.205 3.807 -14.916 1.00 90.19 90 VAL A CA 1
ATOM 705 C C . VAL A 1 90 ? 0.906 4.597 -15.596 1.00 90.19 90 VAL A C 1
ATOM 707 O O . VAL A 1 90 ? 0.669 5.167 -16.659 1.00 90.19 90 VAL A O 1
ATOM 710 N N . GLU A 1 91 ? 2.115 4.604 -15.035 1.00 89.69 91 GLU A N 1
ATOM 711 C CA . GLU A 1 91 ? 3.229 5.406 -15.540 1.00 89.69 91 GLU A CA 1
ATOM 712 C C . GLU A 1 91 ? 4.568 4.707 -15.301 1.00 89.69 91 GLU A C 1
ATOM 714 O O . GLU A 1 91 ? 4.771 4.088 -14.253 1.00 89.69 91 GLU A O 1
ATOM 719 N N . VAL A 1 92 ? 5.472 4.841 -16.270 1.00 88.12 92 VAL A N 1
ATOM 720 C CA . VAL A 1 92 ? 6.871 4.412 -16.196 1.00 88.12 92 VAL A CA 1
ATOM 721 C C . VAL A 1 92 ? 7.732 5.580 -16.672 1.00 88.12 92 VAL A C 1
ATOM 723 O O . VAL A 1 92 ? 7.523 6.080 -17.775 1.00 88.12 92 VAL A O 1
ATOM 726 N N . ASP A 1 93 ? 8.653 6.049 -15.830 1.00 86.44 93 ASP A N 1
ATOM 727 C CA . ASP A 1 93 ? 9.595 7.146 -16.113 1.00 86.44 93 ASP A CA 1
ATOM 728 C C . ASP A 1 93 ? 8.939 8.425 -16.665 1.00 86.44 93 ASP A C 1
ATOM 730 O O . ASP A 1 93 ? 9.429 9.052 -17.605 1.00 86.44 93 ASP A O 1
ATOM 734 N N . GLY A 1 94 ? 7.799 8.831 -16.098 1.00 83.50 94 GLY A N 1
ATOM 735 C CA . GLY A 1 94 ? 7.075 10.024 -16.555 1.00 83.50 94 GLY A CA 1
ATOM 736 C C . GLY A 1 94 ? 6.154 9.786 -17.754 1.00 83.50 94 GLY A C 1
ATOM 737 O O . GLY A 1 94 ? 5.456 10.706 -18.184 1.00 83.50 94 GLY A O 1
ATOM 738 N N . VAL A 1 95 ? 6.140 8.574 -18.317 1.00 86.69 95 VAL A N 1
ATOM 739 C CA . VAL A 1 95 ? 5.370 8.229 -19.515 1.00 86.69 95 VAL A CA 1
ATOM 740 C C . VAL A 1 95 ? 4.190 7.338 -19.143 1.00 86.69 95 VAL A C 1
ATOM 742 O O . VAL A 1 95 ? 4.352 6.274 -18.548 1.00 86.69 95 VAL A O 1
ATOM 745 N N . ALA A 1 96 ? 2.981 7.756 -19.524 1.00 88.12 96 ALA A N 1
ATOM 746 C CA . ALA A 1 96 ? 1.775 6.961 -19.315 1.00 88.12 96 ALA A CA 1
ATOM 747 C C . ALA A 1 96 ? 1.834 5.650 -20.117 1.00 88.12 96 ALA A C 1
ATOM 749 O O . ALA A 1 96 ? 2.122 5.656 -21.317 1.00 88.12 96 ALA A O 1
ATOM 750 N N . VAL A 1 97 ? 1.515 4.531 -19.467 1.00 90.75 97 VAL A N 1
ATOM 751 C CA . VAL A 1 97 ? 1.543 3.191 -20.075 1.00 90.75 97 VAL A CA 1
ATOM 752 C C . VAL A 1 97 ? 0.153 2.561 -20.134 1.00 90.75 97 VAL A C 1
ATOM 754 O O . VAL A 1 97 ? -0.812 3.061 -19.557 1.00 90.75 97 VAL A O 1
ATOM 757 N N . THR A 1 98 ? 0.037 1.440 -20.852 1.00 88.56 98 THR A N 1
ATOM 758 C CA . THR A 1 98 ? -1.206 0.656 -20.852 1.00 88.56 98 THR A CA 1
ATOM 759 C C . THR A 1 98 ? -1.461 0.113 -19.440 1.00 88.56 98 THR A C 1
ATOM 761 O O . THR A 1 98 ? -0.586 -0.577 -18.913 1.00 88.56 98 THR A O 1
ATOM 764 N N . PRO A 1 99 ? -2.639 0.373 -18.838 1.00 87.75 99 PRO A N 1
ATOM 765 C CA . PRO A 1 99 ? -2.938 -0.054 -17.479 1.00 87.75 99 PRO A CA 1
ATOM 766 C C . PRO A 1 99 ? -2.794 -1.565 -17.291 1.00 87.75 99 PRO A C 1
ATOM 768 O O . PRO A 1 99 ? -3.495 -2.347 -17.937 1.00 87.75 99 PRO A O 1
ATOM 771 N N . ALA A 1 100 ? -1.911 -1.975 -16.381 1.00 86.19 100 ALA A N 1
ATOM 772 C CA . ALA A 1 100 ? -1.654 -3.382 -16.079 1.00 86.19 100 ALA A CA 1
ATOM 773 C C . ALA A 1 100 ? -1.843 -3.658 -14.577 1.00 86.19 100 ALA A C 1
ATOM 775 O O . ALA A 1 100 ? -1.231 -2.971 -13.754 1.00 86.19 100 ALA A O 1
ATOM 776 N N . PRO A 1 101 ? -2.681 -4.638 -14.183 1.00 85.69 101 PRO A N 1
ATOM 777 C CA . PRO A 1 101 ? -2.880 -4.967 -12.779 1.00 85.69 101 PRO A CA 1
ATOM 778 C C . PRO A 1 101 ? -1.664 -5.708 -12.210 1.00 85.69 101 PRO A C 1
ATOM 780 O O . PRO A 1 101 ? -1.202 -6.693 -12.782 1.00 85.69 101 PRO A O 1
ATOM 783 N N . VAL A 1 102 ? -1.200 -5.274 -11.042 1.00 86.06 102 VAL A N 1
ATOM 784 C CA . VAL A 1 102 ? -0.074 -5.850 -10.297 1.00 86.06 102 VAL A CA 1
ATOM 785 C C . VAL A 1 102 ? -0.504 -6.085 -8.846 1.00 86.06 102 VAL A C 1
ATOM 787 O O . VAL A 1 102 ? -1.359 -5.373 -8.315 1.00 86.06 102 VAL A O 1
ATOM 790 N N . ALA A 1 103 ? 0.039 -7.116 -8.199 1.00 84.56 103 ALA A N 1
ATOM 791 C CA . ALA A 1 103 ? -0.203 -7.352 -6.778 1.00 84.56 103 ALA A CA 1
ATOM 792 C C . ALA A 1 103 ? 0.507 -6.281 -5.941 1.00 84.56 103 ALA A C 1
ATOM 794 O O . ALA A 1 103 ? 1.694 -6.030 -6.134 1.00 84.56 103 ALA A O 1
ATOM 795 N N . PHE A 1 104 ? -0.224 -5.654 -5.025 1.00 82.56 104 PHE A N 1
ATOM 796 C CA . PHE A 1 104 ? 0.329 -4.691 -4.088 1.00 82.56 104 PHE A CA 1
ATOM 797 C C . PHE A 1 104 ? 1.088 -5.428 -2.984 1.00 82.56 104 PHE A C 1
ATOM 799 O O . PHE A 1 104 ? 0.512 -6.240 -2.247 1.00 82.56 104 PHE A O 1
ATOM 806 N N . ASP A 1 105 ? 2.366 -5.089 -2.884 1.00 76.00 105 ASP A N 1
ATOM 807 C CA . ASP A 1 105 ? 3.292 -5.504 -1.841 1.00 76.00 105 ASP A CA 1
ATOM 808 C C . ASP A 1 105 ? 3.949 -4.236 -1.298 1.00 76.00 105 ASP A C 1
ATOM 810 O O . ASP A 1 105 ? 4.618 -3.533 -2.057 1.00 76.00 105 ASP A O 1
ATOM 814 N N . ALA A 1 106 ? 3.689 -3.909 -0.032 1.00 66.62 106 ALA A N 1
ATOM 815 C CA . ALA A 1 106 ? 4.230 -2.721 0.617 1.00 66.62 106 ALA A CA 1
ATOM 816 C C . ALA A 1 106 ? 5.682 -2.994 1.017 1.00 66.62 106 ALA A C 1
ATOM 818 O O . ALA A 1 106 ? 5.983 -3.316 2.168 1.00 66.62 106 ALA A O 1
ATOM 819 N N . THR A 1 107 ? 6.592 -2.894 0.053 1.00 64.75 107 THR A N 1
ATOM 820 C CA . THR A 1 107 ? 8.021 -2.966 0.351 1.00 64.75 107 THR A CA 1
ATOM 821 C C . THR A 1 107 ? 8.485 -1.642 0.954 1.00 64.75 107 THR A C 1
ATOM 823 O O . THR A 1 107 ? 7.982 -0.577 0.602 1.00 64.75 107 THR A O 1
ATOM 826 N N . LEU A 1 108 ? 9.468 -1.688 1.860 1.00 52.53 108 LEU A N 1
ATOM 827 C CA . LEU A 1 108 ? 9.979 -0.525 2.609 1.00 52.53 108 LEU A CA 1
ATOM 828 C C . LEU A 1 108 ? 10.557 0.616 1.739 1.00 52.53 108 LEU A C 1
ATOM 830 O O . LEU A 1 108 ? 10.936 1.648 2.283 1.00 52.53 108 LEU A O 1
ATOM 834 N N . LEU A 1 109 ? 10.640 0.442 0.415 1.00 56.34 109 LEU A N 1
ATOM 835 C CA . LEU A 1 109 ? 11.151 1.437 -0.534 1.00 56.34 109 LEU A CA 1
ATOM 836 C C . LEU A 1 109 ? 10.046 2.172 -1.310 1.00 56.34 109 LEU A C 1
ATOM 838 O O . LEU A 1 109 ? 10.345 3.065 -2.101 1.00 56.34 109 LEU A O 1
ATOM 842 N N . ASP A 1 110 ? 8.779 1.820 -1.096 1.00 69.31 110 ASP A N 1
ATOM 843 C CA . ASP A 1 110 ? 7.664 2.453 -1.790 1.00 69.31 110 ASP A CA 1
ATOM 844 C C . ASP A 1 110 ? 7.257 3.767 -1.119 1.00 69.31 110 ASP A C 1
ATOM 846 O O . ASP A 1 110 ? 6.987 3.817 0.082 1.00 69.31 110 ASP A O 1
ATOM 850 N N . THR A 1 111 ? 7.143 4.838 -1.908 1.00 82.50 111 THR A N 1
ATOM 851 C CA . THR A 1 111 ? 6.537 6.087 -1.430 1.00 82.50 111 THR A CA 1
ATOM 852 C C . THR A 1 111 ? 5.040 6.037 -1.694 1.00 82.50 111 THR A C 1
ATOM 854 O O . THR A 1 111 ? 4.600 6.084 -2.845 1.00 82.50 111 THR A O 1
ATOM 857 N N . LEU A 1 112 ? 4.248 5.952 -0.624 1.00 87.62 112 LEU A N 1
ATOM 858 C CA . LEU A 1 112 ? 2.801 6.087 -0.715 1.00 87.62 112 LEU A CA 1
ATOM 859 C C . LEU A 1 112 ? 2.440 7.571 -0.807 1.00 87.62 112 LEU A C 1
ATOM 861 O O . LEU A 1 112 ? 2.968 8.400 -0.070 1.00 87.62 112 LEU A O 1
ATOM 865 N N . ASN A 1 113 ? 1.516 7.909 -1.692 1.00 90.06 113 ASN A N 1
ATOM 866 C CA . ASN A 1 113 ? 1.040 9.264 -1.874 1.00 90.06 113 ASN A CA 1
ATOM 867 C C . ASN A 1 113 ? -0.494 9.286 -1.839 1.00 90.06 113 ASN A C 1
ATOM 869 O O . ASN A 1 113 ? -1.151 8.482 -2.499 1.00 90.06 113 ASN A O 1
ATOM 873 N N . ILE A 1 114 ? -1.061 10.190 -1.040 1.00 89.12 114 ILE A N 1
ATOM 874 C CA . ILE A 1 114 ? -2.503 10.407 -0.904 1.00 89.12 114 ILE A CA 1
ATOM 875 C C . ILE A 1 114 ? -2.805 11.832 -1.367 1.00 89.12 114 ILE A C 1
ATOM 877 O O . ILE A 1 114 ? -2.353 12.797 -0.753 1.00 89.12 114 ILE A O 1
ATOM 881 N N . ASP A 1 115 ? -3.564 11.970 -2.455 1.00 86.38 115 ASP A N 1
ATOM 882 C CA . ASP A 1 115 ? -3.969 13.258 -3.037 1.00 86.38 115 ASP A CA 1
ATOM 883 C C . ASP A 1 115 ? -2.794 14.227 -3.290 1.00 86.38 115 ASP A C 1
ATOM 885 O O . ASP A 1 115 ? -2.898 15.441 -3.108 1.00 86.38 115 ASP A O 1
ATOM 889 N N . GLY A 1 116 ? -1.645 13.691 -3.709 1.00 84.75 116 GLY A N 1
ATOM 890 C CA . GLY A 1 116 ? -0.430 14.461 -3.988 1.00 84.75 116 GLY A CA 1
ATOM 891 C C . GLY A 1 116 ? 0.480 14.681 -2.773 1.00 84.75 116 GLY A C 1
ATOM 892 O O . GLY A 1 116 ? 1.574 15.218 -2.942 1.00 84.75 116 GLY A O 1
ATOM 893 N N . ARG A 1 117 ? 0.085 14.245 -1.570 1.00 88.56 117 ARG A N 1
ATOM 894 C CA . ARG A 1 117 ? 0.908 14.317 -0.357 1.00 88.56 117 ARG A CA 1
ATOM 895 C C . ARG A 1 117 ? 1.608 12.983 -0.085 1.00 88.56 117 ARG A C 1
ATOM 897 O O . ARG A 1 117 ? 0.914 11.980 0.100 1.00 88.56 117 ARG A O 1
ATOM 904 N N . PRO A 1 118 ? 2.952 12.947 -0.029 1.00 89.00 118 PRO A N 1
ATOM 905 C CA . PRO A 1 118 ? 3.663 11.747 0.385 1.00 89.00 118 PRO A CA 1
ATOM 906 C C . PRO A 1 118 ? 3.321 11.429 1.841 1.00 89.00 118 PRO A C 1
ATOM 908 O O . PRO A 1 118 ? 3.210 12.328 2.672 1.00 89.00 118 PRO A O 1
ATOM 911 N N . VAL A 1 119 ? 3.141 10.149 2.135 1.00 89.50 119 VAL A N 1
ATOM 912 C CA . VAL A 1 119 ? 2.897 9.645 3.482 1.00 89.50 119 VAL A CA 1
ATOM 913 C C . VAL A 1 119 ? 3.747 8.405 3.725 1.00 89.50 119 VAL A C 1
ATOM 915 O O . VAL A 1 119 ? 4.097 7.662 2.808 1.00 89.50 119 VAL A O 1
ATOM 918 N N . THR A 1 120 ? 4.054 8.165 4.989 1.00 87.75 120 THR A N 1
ATOM 919 C CA . THR A 1 120 ? 4.819 7.009 5.452 1.00 87.75 120 THR A CA 1
ATOM 920 C C . THR A 1 120 ? 3.910 6.029 6.176 1.00 87.75 120 THR A C 1
ATOM 922 O O . THR A 1 120 ? 2.950 6.422 6.844 1.00 87.75 120 THR A O 1
ATOM 925 N N . ILE A 1 121 ? 4.198 4.735 6.035 1.00 87.56 121 ILE A N 1
ATOM 926 C CA . ILE A 1 121 ? 3.494 3.684 6.769 1.00 87.56 121 ILE A CA 1
ATOM 927 C C . ILE A 1 121 ? 4.081 3.622 8.178 1.00 87.56 121 ILE A C 1
ATOM 929 O O . ILE A 1 121 ? 5.247 3.290 8.362 1.00 87.56 121 ILE A O 1
ATOM 933 N N . VAL A 1 122 ? 3.254 3.927 9.175 1.00 87.38 122 VAL A N 1
ATOM 934 C CA . VAL A 1 122 ? 3.621 3.866 10.597 1.00 87.38 122 VAL A CA 1
ATOM 935 C C . VAL A 1 122 ? 3.355 2.474 11.158 1.00 87.38 122 VAL A C 1
ATOM 937 O O . VAL A 1 122 ? 4.101 1.976 11.999 1.00 87.38 122 VAL A O 1
ATOM 940 N N . ARG A 1 123 ? 2.271 1.831 10.710 1.00 86.38 123 ARG A N 1
ATOM 941 C CA . ARG A 1 123 ? 1.854 0.526 11.230 1.00 86.38 123 ARG A CA 1
ATOM 942 C C . AR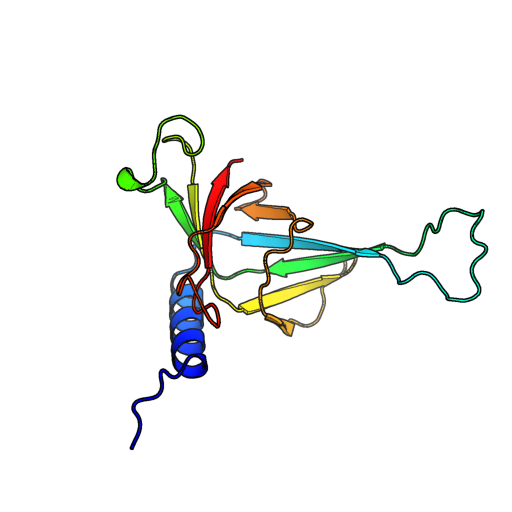G A 1 123 ? 1.097 -0.292 10.197 1.00 86.38 123 ARG A C 1
ATOM 944 O O . ARG A 1 123 ? 0.186 0.222 9.550 1.00 86.38 123 ARG A O 1
ATOM 951 N N . ASP A 1 124 ? 1.423 -1.580 10.135 1.00 88.50 124 ASP A N 1
ATOM 952 C CA . ASP A 1 124 ? 0.720 -2.586 9.339 1.00 88.50 124 ASP A CA 1
ATOM 953 C C . ASP A 1 124 ? -0.360 -3.303 10.168 1.00 88.50 124 ASP A C 1
ATOM 955 O O . ASP A 1 124 ? -0.110 -3.788 11.274 1.00 88.50 124 ASP A O 1
ATOM 959 N N . LEU A 1 125 ? -1.583 -3.324 9.639 1.00 87.44 125 LEU A N 1
ATOM 960 C CA . LEU A 1 125 ? -2.770 -3.985 10.185 1.00 87.44 125 LEU A CA 1
ATOM 961 C C . LEU A 1 125 ? -3.488 -4.815 9.105 1.00 87.44 125 LEU A C 1
ATOM 963 O O . LEU A 1 125 ? -4.716 -4.951 9.136 1.00 87.44 125 LEU A O 1
ATOM 967 N N . THR A 1 126 ? -2.732 -5.333 8.137 1.00 87.12 126 THR A N 1
ATOM 968 C CA . THR A 1 126 ? -3.218 -6.098 6.988 1.00 87.12 126 THR A CA 1
ATOM 969 C C . THR A 1 126 ? -4.141 -7.248 7.382 1.00 87.12 126 THR A C 1
ATOM 971 O O . THR A 1 126 ? -3.977 -7.911 8.410 1.00 87.12 126 THR A O 1
ATOM 974 N N . VAL A 1 127 ? -5.161 -7.470 6.550 1.00 84.69 127 VAL A N 1
ATOM 975 C CA . VAL A 1 127 ? -6.217 -8.448 6.790 1.00 84.69 127 VAL A CA 1
ATOM 976 C C . VAL A 1 127 ? -6.210 -9.500 5.680 1.00 84.69 127 VAL A C 1
ATOM 978 O O . VAL A 1 127 ? -6.416 -9.154 4.515 1.00 84.69 127 VAL A O 1
ATOM 981 N N . PRO A 1 128 ? -6.089 -10.798 6.008 1.00 83.12 128 PRO A N 1
ATOM 982 C CA . PRO A 1 128 ? -5.757 -11.359 7.321 1.00 83.12 128 PRO A CA 1
ATOM 983 C C . PRO A 1 128 ? -4.298 -11.088 7.724 1.00 83.12 128 PRO A C 1
ATOM 985 O O . PRO A 1 128 ? -3.437 -10.931 6.867 1.00 83.12 128 PRO A O 1
ATOM 988 N N . ALA A 1 129 ? -4.025 -11.100 9.033 1.00 73.94 129 ALA A N 1
ATOM 989 C CA . ALA A 1 129 ? -2.687 -10.849 9.585 1.00 73.94 129 ALA A CA 1
ATOM 990 C C . ALA A 1 129 ? -1.678 -11.984 9.313 1.00 73.94 129 ALA A C 1
ATOM 992 O O . ALA A 1 129 ? -0.483 -11.827 9.536 1.00 73.94 129 ALA A O 1
ATOM 993 N N . ALA A 1 130 ? -2.161 -13.143 8.862 1.00 72.38 130 ALA A N 1
ATOM 994 C CA . ALA A 1 130 ? -1.341 -14.278 8.469 1.00 72.38 130 ALA A CA 1
ATOM 995 C C . ALA A 1 130 ? -1.912 -14.925 7.201 1.00 72.38 130 ALA A C 1
ATOM 997 O O . ALA A 1 130 ? -3.132 -14.980 7.005 1.00 72.38 130 ALA A O 1
ATOM 998 N N . GLY A 1 131 ? -1.024 -15.456 6.362 1.00 79.00 131 GLY A N 1
ATOM 999 C CA . GLY A 1 131 ? -1.376 -16.009 5.055 1.00 79.00 131 GLY A CA 1
ATOM 1000 C C . GLY A 1 131 ? -1.424 -14.936 3.970 1.00 79.00 131 GLY A C 1
ATOM 1001 O O . GLY A 1 131 ? -0.707 -13.945 4.050 1.00 79.00 131 GLY A O 1
ATOM 1002 N N . MET A 1 132 ? -2.241 -15.149 2.933 1.00 82.81 132 MET A N 1
ATOM 1003 C CA . MET A 1 132 ? -2.334 -14.204 1.816 1.00 82.81 132 MET A CA 1
ATOM 1004 C C . MET A 1 132 ? -3.218 -13.002 2.184 1.00 82.81 132 MET A C 1
ATOM 1006 O O . MET A 1 132 ? -4.399 -13.206 2.491 1.00 82.81 132 MET A O 1
ATOM 1010 N N . PRO A 1 133 ? -2.693 -11.763 2.115 1.00 84.56 133 PRO A N 1
ATOM 1011 C CA . PRO A 1 133 ? -3.471 -10.549 2.332 1.00 84.56 133 PRO A CA 1
ATOM 1012 C C . PRO A 1 133 ? -4.675 -10.458 1.398 1.00 84.56 133 PRO A C 1
ATOM 1014 O O . PRO A 1 133 ? -4.554 -10.628 0.186 1.00 84.56 133 PRO A O 1
ATOM 1017 N N . VAL A 1 134 ? -5.848 -10.165 1.951 1.00 86.38 134 VAL A N 1
ATOM 1018 C CA . VAL A 1 134 ? -7.077 -9.914 1.185 1.00 86.38 134 VAL A CA 1
ATOM 1019 C C . VAL A 1 134 ? -7.255 -8.419 0.943 1.00 86.38 134 VAL A C 1
ATOM 1021 O O . VAL A 1 134 ? -7.571 -7.997 -0.169 1.00 86.38 134 VAL A O 1
ATOM 1024 N N . ALA A 1 135 ? -7.043 -7.629 1.990 1.00 87.75 135 ALA A N 1
ATOM 1025 C CA . ALA A 1 135 ? -7.017 -6.181 1.950 1.00 87.75 135 ALA A CA 1
ATOM 1026 C C . ALA A 1 135 ? -5.925 -5.697 2.895 1.00 87.75 135 ALA A C 1
ATOM 1028 O O . ALA A 1 135 ? -5.716 -6.263 3.971 1.00 87.75 135 ALA A O 1
ATOM 1029 N N . HIS A 1 136 ? -5.255 -4.632 2.499 1.00 89.00 136 HIS A N 1
ATOM 1030 C CA . HIS A 1 136 ? -4.188 -4.054 3.290 1.00 89.00 136 HIS A CA 1
ATOM 1031 C C . HIS A 1 136 ? -4.741 -2.873 4.070 1.00 89.00 136 HIS A C 1
ATOM 1033 O O . HIS A 1 136 ? -5.530 -2.079 3.551 1.00 89.00 136 HIS A O 1
ATOM 1039 N N . ARG A 1 137 ? -4.387 -2.790 5.349 1.00 90.56 137 ARG A N 1
ATOM 1040 C CA . ARG A 1 137 ? -4.833 -1.714 6.229 1.00 90.56 137 ARG A CA 1
ATOM 1041 C C . ARG A 1 137 ? -3.617 -1.159 6.936 1.00 90.56 137 ARG A C 1
ATOM 1043 O O . ARG A 1 137 ? -2.942 -1.895 7.645 1.00 90.56 137 ARG A O 1
ATOM 1050 N N . TYR A 1 138 ? -3.383 0.133 6.776 1.00 90.06 138 TYR A N 1
ATOM 1051 C CA . TYR A 1 138 ? -2.222 0.809 7.332 1.00 90.06 138 TYR A CA 1
ATOM 1052 C C . TYR A 1 138 ? -2.639 2.010 8.159 1.00 90.06 138 TYR A C 1
ATOM 1054 O O . TYR A 1 138 ? -3.629 2.677 7.854 1.00 90.06 138 TYR A O 1
ATOM 1062 N N . VAL A 1 139 ? -1.853 2.298 9.188 1.00 89.44 139 VAL A N 1
ATOM 1063 C CA . VAL A 1 139 ? -1.798 3.641 9.764 1.00 89.44 139 VAL A CA 1
ATOM 1064 C C . VAL A 1 139 ? -0.695 4.387 9.035 1.00 89.44 139 VAL A C 1
ATOM 1066 O O . VAL A 1 139 ? 0.428 3.886 8.943 1.00 89.44 139 VAL A O 1
ATOM 1069 N N . VAL A 1 140 ? -1.025 5.555 8.496 1.00 89.44 140 VAL A N 1
ATOM 1070 C CA . VAL A 1 140 ? -0.115 6.378 7.705 1.00 89.44 140 VAL A CA 1
ATOM 1071 C C . VAL A 1 140 ? -0.010 7.781 8.285 1.00 89.44 140 VAL A C 1
ATOM 1073 O O . VAL A 1 140 ? -0.973 8.310 8.851 1.00 89.44 140 VAL A O 1
ATOM 1076 N N . ARG A 1 141 ? 1.168 8.382 8.118 1.00 88.50 141 ARG A N 1
ATOM 1077 C CA . ARG A 1 141 ? 1.485 9.733 8.585 1.00 88.50 141 ARG A CA 1
ATOM 1078 C C . ARG A 1 141 ? 2.122 10.542 7.461 1.00 88.50 141 ARG A C 1
ATOM 1080 O O . ARG A 1 141 ? 3.019 10.041 6.783 1.00 88.50 141 ARG A O 1
ATOM 1087 N N . ALA A 1 142 ? 1.612 11.756 7.267 1.00 81.00 142 ALA A N 1
ATOM 1088 C CA . ALA A 1 142 ? 2.180 12.756 6.363 1.00 81.00 142 ALA A CA 1
ATOM 1089 C C . ALA A 1 142 ? 3.419 13.422 6.971 1.00 81.00 142 ALA A C 1
ATOM 1091 O O . ALA A 1 142 ? 3.455 13.546 8.217 1.00 81.00 142 ALA A O 1
#

Sequence (142 aa):
MSDRFDYARMQATATRLLGRFKQGRVTVIRTTQAEKPDDWPTWQPWEGETTTNVYELDAVVKGVSAKLVDGDAVVATDLELTCSHKMVLVEVDGVAVTPAPVAFDATLLDTLNIDGRPVTIVRDLTVPAAGMPVAHRYVVRA